Protein AF-A0AAD6RW88-F1 (afdb_monomer_lite)

Secondary structure (DSSP, 8-state):
--TTTTTTHHHHHHHHHHHHHTT-S--GGGGTTSTTTGGGGB-TTT-SBP-HHIIIII--STTHHHHHHHHHHHHHHHHSS-----HHHHHHGGG---SSHHHHHHHHHHHHHHHHHHHHHHHIIIIIS--

Sequence (131 aa):
MDVNATQGHFKKHRFFLWMLIHDGYKVGAYWDGIPNHSQRGKCTQCGVHESMEHILTVCTIPGQEEVWDIASEMWRLKTGKDMRPTVAQIMAGGATELGDPGTTRLYKILITESAHLIWRLRNERVIQTPV

Structure (mmCIF, N/CA/C/O backbone):
data_AF-A0AAD6RW88-F1
#
_entry.id   AF-A0AAD6RW88-F1
#
loop_
_atom_site.group_PDB
_atom_site.id
_atom_site.type_symbol
_atom_site.label_atom_id
_atom_site.label_alt_id
_atom_site.label_comp_id
_atom_site.label_asym_id
_atom_site.label_entity_id
_atom_site.label_seq_id
_atom_site.pdbx_PDB_ins_code
_atom_site.Cartn_x
_atom_site.Cartn_y
_atom_site.Cartn_z
_atom_site.occupancy
_atom_site.B_iso_or_equiv
_atom_site.auth_seq_id
_atom_site.auth_comp_id
_atom_site.auth_asym_id
_atom_site.auth_atom_id
_atom_site.pdbx_PDB_model_num
ATOM 1 N N . MET A 1 1 ? 9.596 22.048 25.933 1.00 35.84 1 MET A N 1
ATOM 2 C CA . MET A 1 1 ? 9.022 20.878 25.236 1.00 35.84 1 MET A CA 1
ATOM 3 C C . MET A 1 1 ? 8.502 21.386 23.908 1.00 35.84 1 MET A C 1
ATOM 5 O O . MET A 1 1 ? 7.407 21.933 23.859 1.00 35.84 1 MET A O 1
ATOM 9 N N . ASP A 1 2 ? 9.333 21.325 22.871 1.00 33.19 2 ASP A N 1
ATOM 10 C CA . ASP A 1 2 ? 9.001 21.913 21.576 1.00 33.19 2 ASP A CA 1
ATOM 11 C C . ASP A 1 2 ? 8.058 20.999 20.794 1.00 33.19 2 ASP A C 1
ATOM 13 O O . ASP A 1 2 ? 8.423 19.924 20.323 1.00 33.19 2 ASP A O 1
ATOM 17 N N . VAL A 1 3 ? 6.825 21.471 20.633 1.00 48.50 3 VAL A N 1
ATOM 18 C CA . VAL A 1 3 ? 5.719 20.848 19.886 1.00 48.50 3 VAL A CA 1
ATOM 19 C C . VAL A 1 3 ? 5.936 20.795 18.361 1.00 48.50 3 VAL A C 1
ATOM 21 O O . VAL A 1 3 ? 5.046 20.381 17.625 1.00 48.50 3 V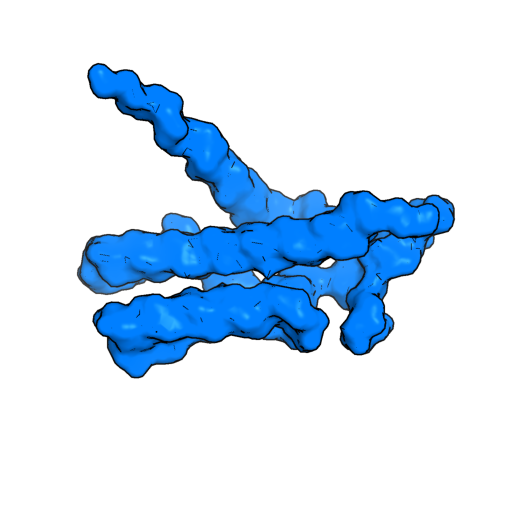AL A O 1
ATOM 24 N N . ASN A 1 4 ? 7.121 21.167 17.867 1.00 37.56 4 ASN A N 1
ATOM 25 C CA . ASN A 1 4 ? 7.416 21.291 16.434 1.00 37.56 4 ASN A CA 1
ATOM 26 C C . ASN A 1 4 ? 8.109 20.064 15.810 1.00 37.56 4 ASN A C 1
ATOM 28 O O . ASN A 1 4 ? 8.321 20.033 14.598 1.00 37.56 4 ASN A O 1
ATOM 32 N N . ALA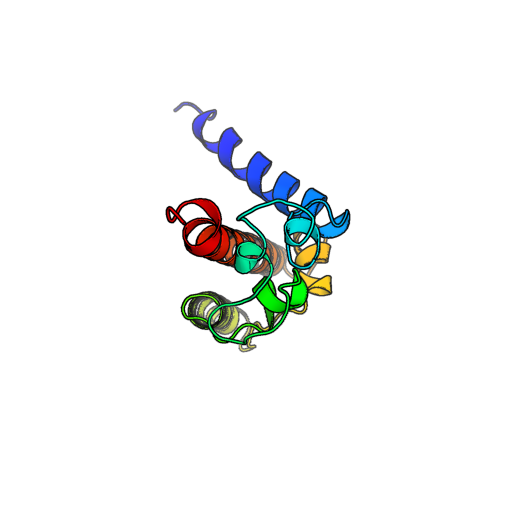 A 1 5 ? 8.425 19.023 16.586 1.00 42.19 5 ALA A N 1
ATOM 33 C CA . ALA A 1 5 ? 9.122 17.838 16.068 1.00 42.19 5 ALA A CA 1
ATOM 34 C C . ALA A 1 5 ? 8.222 16.834 15.307 1.00 42.19 5 ALA A C 1
ATOM 36 O O . ALA A 1 5 ? 8.728 15.926 14.653 1.00 42.19 5 ALA A O 1
ATOM 37 N N . THR A 1 6 ? 6.893 16.980 15.332 1.00 47.09 6 THR A N 1
ATOM 38 C CA . THR A 1 6 ? 5.947 16.008 14.733 1.00 47.09 6 THR A CA 1
ATOM 39 C C . THR A 1 6 ? 5.392 16.411 13.359 1.00 47.09 6 THR A C 1
ATOM 41 O O . THR A 1 6 ? 4.689 15.626 12.720 1.00 47.09 6 THR A O 1
ATOM 44 N N . GLN A 1 7 ? 5.726 17.597 12.837 1.00 40.78 7 GLN A N 1
ATOM 45 C CA . GLN A 1 7 ? 5.060 18.164 11.651 1.00 40.78 7 GLN A CA 1
ATOM 46 C C . GLN A 1 7 ? 5.615 17.690 10.287 1.00 40.78 7 GLN A C 1
ATOM 48 O O . GLN A 1 7 ? 5.032 17.984 9.240 1.00 40.78 7 GLN A O 1
ATOM 53 N N . GLY A 1 8 ? 6.716 16.927 10.272 1.00 45.03 8 GLY A N 1
ATOM 54 C CA . GLY A 1 8 ? 7.358 16.433 9.043 1.00 45.03 8 GLY A CA 1
ATOM 55 C C . GLY A 1 8 ? 6.791 15.119 8.483 1.00 45.03 8 GLY A C 1
ATOM 56 O O . GLY A 1 8 ? 6.865 14.886 7.276 1.00 45.03 8 GLY A O 1
ATOM 57 N N . HIS A 1 9 ? 6.203 14.267 9.329 1.00 50.25 9 HIS A N 1
ATOM 58 C CA . HIS A 1 9 ? 5.784 12.909 8.951 1.00 50.25 9 HIS A CA 1
ATOM 59 C C . HIS A 1 9 ? 4.450 12.894 8.183 1.00 50.25 9 HIS A C 1
ATOM 61 O O . HIS A 1 9 ? 4.342 12.301 7.111 1.00 50.25 9 HIS A O 1
ATOM 67 N N . PHE A 1 10 ? 3.458 13.658 8.659 1.00 53.69 10 PHE A N 1
ATOM 68 C CA . PHE A 1 10 ? 2.110 13.713 8.073 1.00 53.69 10 PHE A CA 1
ATOM 69 C C . PHE A 1 10 ? 2.057 14.266 6.639 1.00 53.69 10 PHE A C 1
ATOM 71 O O . PHE A 1 10 ? 1.131 13.949 5.893 1.00 53.69 10 PHE A O 1
ATOM 78 N N . LYS A 1 11 ? 3.043 15.073 6.219 1.00 69.62 11 LYS A N 1
ATOM 79 C CA . LYS A 1 11 ? 3.108 15.595 4.842 1.00 69.62 11 LYS A CA 1
ATOM 80 C C . LYS A 1 11 ? 3.402 14.492 3.821 1.00 69.62 11 LYS A C 1
ATOM 82 O O . LYS A 1 11 ? 2.855 14.533 2.724 1.00 69.62 11 LYS A O 1
ATOM 87 N N . LYS A 1 12 ? 4.224 13.500 4.182 1.00 80.12 12 LYS A N 1
ATOM 88 C CA . LYS A 1 12 ? 4.669 12.447 3.254 1.00 80.12 12 LYS A CA 1
ATOM 89 C C . LYS A 1 12 ? 3.552 11.459 2.929 1.00 80.12 12 LYS A C 1
ATOM 91 O O . LYS A 1 12 ? 3.350 11.153 1.764 1.00 80.12 12 LYS A O 1
ATOM 96 N N . HIS A 1 13 ? 2.777 11.043 3.929 1.00 82.75 13 HIS A N 1
ATOM 97 C CA . HIS A 1 13 ? 1.658 10.107 3.739 1.00 82.75 13 HIS A CA 1
ATOM 98 C C . HIS A 1 13 ? 0.507 10.704 2.945 1.00 82.75 13 HIS A C 1
ATOM 100 O O . HIS A 1 13 ? -0.028 10.071 2.043 1.00 82.75 13 HIS A O 1
ATOM 106 N N . ARG A 1 14 ? 0.156 11.961 3.236 1.00 88.38 14 ARG A N 1
ATOM 107 C CA . ARG A 1 14 ? -0.866 12.680 2.465 1.00 88.38 14 ARG A CA 1
ATOM 108 C C . ARG A 1 14 ? -0.440 12.863 1.014 1.00 88.38 14 ARG A C 1
ATOM 110 O O . ARG A 1 14 ? -1.259 12.678 0.124 1.00 88.38 14 ARG A O 1
ATOM 117 N N . PHE A 1 15 ? 0.832 13.191 0.783 1.00 92.56 15 PHE A N 1
ATOM 118 C CA . PHE A 1 15 ? 1.380 13.263 -0.566 1.00 92.56 15 PHE A CA 1
ATOM 119 C C . PHE A 1 15 ? 1.373 11.894 -1.254 1.00 92.56 15 PHE A C 1
ATOM 121 O O . PHE A 1 15 ? 1.003 11.816 -2.419 1.00 92.56 15 PHE A O 1
ATOM 128 N N . PHE A 1 16 ? 1.702 10.819 -0.530 1.00 94.56 16 PHE A N 1
ATOM 129 C CA . PHE A 1 16 ? 1.635 9.458 -1.056 1.00 94.56 16 PHE A CA 1
ATOM 130 C C . PHE A 1 16 ? 0.233 9.081 -1.527 1.00 94.56 16 PHE A C 1
ATOM 132 O O . PHE A 1 16 ? 0.065 8.681 -2.675 1.00 94.56 16 PHE A O 1
ATOM 139 N N . LEU A 1 17 ? -0.779 9.280 -0.683 1.00 94.94 17 LEU A N 1
ATOM 140 C CA . LEU A 1 17 ? -2.165 9.003 -1.056 1.00 94.94 17 LEU A CA 1
ATOM 141 C C . LEU A 1 17 ? -2.634 9.889 -2.211 1.00 94.94 17 LEU A C 1
ATOM 143 O O . LEU A 1 17 ? -3.289 9.395 -3.119 1.00 94.94 17 LEU A O 1
ATOM 147 N N . TRP A 1 18 ? -2.273 11.176 -2.208 1.00 94.69 18 TRP A N 1
ATOM 148 C CA . TRP A 1 18 ? -2.609 12.083 -3.305 1.00 94.69 18 TRP A CA 1
ATOM 149 C C . TRP A 1 18 ? -2.014 11.598 -4.634 1.00 94.69 18 TRP A C 1
ATOM 151 O O . TRP A 1 18 ? -2.740 11.450 -5.612 1.00 94.69 18 TRP A O 1
ATOM 161 N N . MET A 1 19 ? -0.723 11.261 -4.658 1.00 96.94 19 MET A N 1
ATOM 162 C CA . MET A 1 19 ? -0.062 10.714 -5.845 1.00 96.94 19 MET A CA 1
ATOM 163 C C . MET A 1 19 ? -0.665 9.376 -6.283 1.00 96.94 19 MET A C 1
ATOM 165 O O . MET A 1 19 ? -0.826 9.155 -7.477 1.00 96.94 19 MET A O 1
ATOM 169 N N . LEU A 1 20 ? -1.017 8.499 -5.338 1.00 96.94 20 LEU A N 1
ATOM 170 C CA . LEU A 1 20 ? -1.673 7.222 -5.621 1.00 96.94 20 LEU A CA 1
ATOM 171 C C . LEU A 1 20 ? -3.043 7.427 -6.284 1.00 96.94 20 LEU A C 1
ATOM 173 O O . LEU A 1 20 ? -3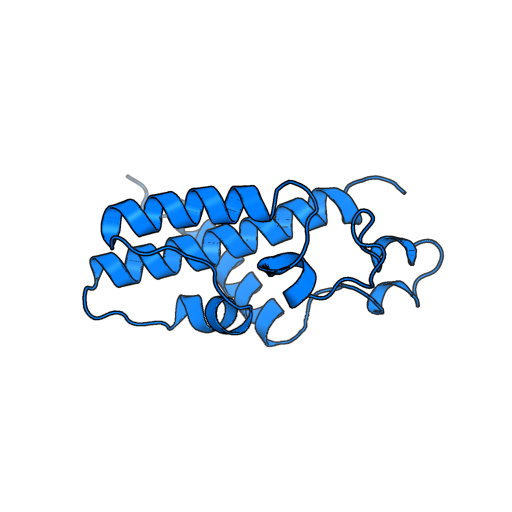.325 6.795 -7.295 1.00 96.94 20 LEU A O 1
ATOM 177 N N . ILE A 1 21 ? -3.874 8.324 -5.747 1.00 96.50 21 ILE A N 1
ATOM 178 C CA . ILE A 1 21 ? -5.212 8.630 -6.282 1.00 96.50 21 ILE A CA 1
ATOM 179 C C . ILE A 1 21 ? -5.128 9.228 -7.692 1.00 96.50 21 ILE A C 1
ATOM 181 O O . ILE A 1 21 ? -5.973 8.941 -8.534 1.00 96.50 21 ILE A O 1
ATOM 185 N N . HIS A 1 22 ? -4.117 10.057 -7.948 1.00 96.00 22 HIS A N 1
ATOM 186 C CA . HIS A 1 22 ? -3.935 10.746 -9.225 1.00 96.00 22 HIS A CA 1
ATOM 187 C C . HIS A 1 22 ? -3.076 9.974 -10.239 1.00 96.00 22 HIS A C 1
ATOM 189 O O . HIS A 1 22 ? -2.678 10.561 -11.242 1.00 96.00 22 HIS A O 1
ATOM 195 N N . ASP A 1 23 ? -2.769 8.697 -9.977 1.00 94.50 23 ASP A N 1
ATOM 196 C CA . ASP A 1 23 ? -1.891 7.866 -10.816 1.00 94.50 23 ASP A CA 1
ATOM 197 C C . ASP A 1 23 ? -0.546 8.550 -11.149 1.00 94.50 23 ASP A C 1
ATOM 199 O O . ASP A 1 23 ? -0.001 8.478 -12.246 1.00 94.50 23 ASP A O 1
ATOM 203 N N . GLY A 1 24 ? 0.001 9.289 -10.180 1.00 95.50 24 GLY A N 1
ATOM 204 C CA . GLY A 1 24 ? 1.195 10.114 -10.369 1.00 95.50 24 GLY A CA 1
ATOM 205 C C . GLY A 1 24 ? 2.516 9.348 -10.242 1.00 95.50 24 GLY A C 1
ATOM 206 O O . GLY A 1 24 ? 3.592 9.928 -10.417 1.00 95.50 24 GLY A O 1
ATOM 207 N N . TYR A 1 25 ? 2.475 8.068 -9.870 1.00 96.19 25 TYR A N 1
ATOM 208 C CA . TYR A 1 25 ? 3.672 7.275 -9.615 1.00 96.19 25 TYR A CA 1
ATOM 209 C C . TYR A 1 25 ? 4.224 6.600 -10.872 1.00 96.19 25 TYR A C 1
ATOM 211 O O . TYR A 1 25 ? 3.505 6.111 -11.731 1.00 96.19 25 TYR A O 1
ATOM 219 N N . LYS A 1 26 ? 5.556 6.536 -10.952 1.00 94.38 26 LYS A N 1
ATOM 220 C CA . LYS A 1 26 ? 6.290 5.943 -12.077 1.00 94.38 26 LYS A CA 1
ATOM 221 C C . LYS A 1 26 ? 6.407 4.429 -11.905 1.00 94.38 26 LYS A C 1
ATOM 223 O O . LYS A 1 26 ? 7.364 3.942 -11.290 1.00 94.38 26 LYS A O 1
ATOM 228 N N . VAL A 1 27 ? 5.446 3.692 -12.448 1.00 95.75 27 VAL A N 1
ATOM 229 C CA . VAL A 1 27 ? 5.374 2.222 -12.397 1.00 95.75 27 VAL A CA 1
ATOM 230 C C . VAL A 1 27 ? 5.110 1.640 -13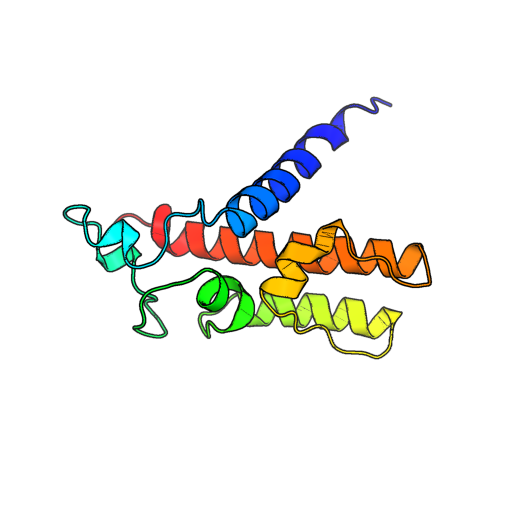.786 1.00 95.75 27 VAL A C 1
ATOM 232 O O . VAL A 1 27 ? 4.694 2.360 -14.695 1.00 95.75 27 VAL A O 1
ATOM 235 N N . GLY A 1 28 ? 5.377 0.346 -13.965 1.00 95.44 28 GLY A N 1
ATOM 236 C CA . GLY A 1 28 ? 4.954 -0.369 -15.167 1.00 95.44 28 GLY A CA 1
ATOM 237 C C . GLY A 1 28 ? 5.490 0.234 -16.465 1.00 95.44 28 GLY A C 1
ATOM 238 O O . GLY A 1 28 ? 6.674 0.560 -16.583 1.00 95.44 28 GLY A O 1
ATOM 239 N N . ALA A 1 29 ? 4.576 0.409 -17.422 1.00 94.06 29 ALA A N 1
ATOM 240 C CA . ALA A 1 29 ? 4.849 0.878 -18.779 1.00 94.06 29 ALA A CA 1
ATOM 241 C C . ALA A 1 29 ? 5.512 2.264 -18.852 1.00 94.06 29 ALA A C 1
ATOM 243 O O . ALA A 1 29 ? 6.139 2.584 -19.860 1.00 94.06 29 ALA A O 1
ATOM 244 N N . TYR A 1 30 ? 5.444 3.073 -17.784 1.00 94.44 30 TYR A N 1
ATOM 245 C CA . TYR A 1 30 ? 6.174 4.342 -17.710 1.00 94.44 30 TYR A CA 1
ATOM 246 C C . TYR A 1 30 ? 7.668 4.169 -18.036 1.00 94.44 30 TYR A C 1
ATOM 248 O O . TYR A 1 30 ? 8.278 5.025 -18.677 1.00 94.44 30 TYR A O 1
ATOM 256 N N . TRP A 1 31 ? 8.264 3.059 -17.594 1.00 94.94 31 TRP A N 1
ATOM 257 C CA . TRP A 1 31 ? 9.692 2.796 -17.759 1.00 94.94 31 TRP A CA 1
ATOM 258 C C . TRP A 1 31 ? 10.070 2.275 -19.148 1.00 94.94 31 TRP A C 1
ATOM 260 O O . TRP A 1 31 ? 11.236 2.382 -19.521 1.00 94.94 31 TRP A O 1
ATOM 270 N N . ASP A 1 32 ? 9.117 1.766 -19.932 1.00 92.44 32 ASP A N 1
ATOM 271 C CA . ASP A 1 32 ? 9.390 1.167 -21.245 1.00 92.44 32 ASP A CA 1
ATOM 272 C C . ASP A 1 32 ? 9.913 2.201 -22.255 1.00 92.44 32 ASP A C 1
ATOM 274 O O . ASP A 1 32 ? 10.739 1.883 -23.107 1.00 92.44 32 ASP A O 1
ATOM 278 N N . GLY A 1 33 ? 9.480 3.459 -22.125 1.00 89.50 33 GLY A N 1
ATOM 279 C CA . GLY A 1 33 ? 9.935 4.569 -22.967 1.00 89.50 33 GLY A CA 1
ATOM 280 C C . GLY A 1 33 ? 11.292 5.160 -22.571 1.00 89.50 33 GLY A C 1
ATOM 281 O O . GLY A 1 33 ? 11.754 6.095 -23.224 1.00 89.50 33 GLY A O 1
ATOM 282 N N . ILE A 1 34 ? 11.926 4.664 -21.503 1.00 91.69 34 ILE A N 1
ATOM 283 C CA . ILE A 1 34 ? 13.179 5.214 -20.979 1.00 91.69 34 ILE A CA 1
ATOM 284 C C . ILE A 1 34 ? 14.336 4.255 -21.314 1.00 91.69 34 ILE A C 1
ATOM 286 O O . ILE A 1 34 ? 14.372 3.135 -20.791 1.00 91.69 34 ILE A O 1
ATOM 290 N N . PRO A 1 35 ? 15.316 4.682 -22.138 1.00 92.38 35 PRO A N 1
ATOM 291 C CA . PRO A 1 35 ? 16.469 3.856 -22.487 1.00 92.38 35 PRO A CA 1
ATOM 292 C C . PRO A 1 35 ? 17.188 3.310 -21.247 1.00 92.38 35 PRO A C 1
ATOM 294 O O . PRO A 1 35 ? 17.413 4.043 -20.285 1.00 92.38 35 PRO A O 1
ATOM 297 N N . ASN A 1 36 ? 17.555 2.026 -21.282 1.00 89.81 36 ASN A N 1
ATOM 298 C CA . ASN A 1 36 ? 18.259 1.304 -20.207 1.00 89.81 36 ASN A CA 1
ATOM 299 C C . ASN A 1 36 ? 17.511 1.218 -18.860 1.00 89.81 36 ASN A C 1
ATOM 301 O O . ASN A 1 36 ? 18.110 0.864 -17.842 1.00 89.81 36 ASN A O 1
ATOM 305 N N . HIS A 1 37 ? 16.212 1.534 -18.832 1.00 90.69 37 HIS A N 1
ATOM 306 C CA . HIS A 1 37 ? 15.415 1.533 -17.604 1.00 90.69 37 HIS A CA 1
ATOM 307 C C . HIS A 1 37 ? 14.127 0.704 -17.666 1.00 90.69 37 HIS A C 1
ATOM 309 O O . HIS A 1 37 ? 13.447 0.602 -16.645 1.00 90.69 37 HIS A O 1
ATOM 315 N N . SER A 1 38 ? 13.813 0.057 -18.790 1.00 90.00 38 SER A N 1
ATOM 316 C CA . SER A 1 38 ? 12.590 -0.745 -18.968 1.00 90.00 38 SER A CA 1
ATOM 317 C C . SER A 1 38 ? 12.440 -1.889 -17.956 1.00 90.00 38 SER A C 1
ATOM 319 O O . SER A 1 38 ? 11.332 -2.216 -17.536 1.00 90.00 38 SER A O 1
ATOM 321 N N . GLN A 1 39 ? 13.548 -2.443 -17.458 1.00 90.38 39 GLN A N 1
ATOM 322 C CA . GLN A 1 39 ? 13.567 -3.441 -16.386 1.00 90.38 39 GLN A CA 1
ATOM 323 C C . GLN A 1 39 ? 12.908 -2.953 -15.086 1.00 90.38 39 GLN A C 1
ATOM 325 O O . GLN A 1 39 ? 12.407 -3.769 -14.321 1.00 90.38 39 GLN A O 1
ATOM 330 N N . ARG A 1 40 ? 12.847 -1.634 -14.846 1.00 93.12 40 ARG A N 1
ATOM 331 C CA . ARG A 1 40 ? 12.166 -1.041 -13.678 1.00 93.12 40 ARG A CA 1
ATOM 332 C C . ARG A 1 40 ? 10.641 -1.090 -13.774 1.00 93.12 40 ARG A C 1
ATOM 334 O O . ARG A 1 40 ? 9.959 -0.821 -12.785 1.00 93.12 40 ARG A O 1
ATOM 341 N N . GLY A 1 41 ? 10.107 -1.382 -14.959 1.00 94.06 41 GLY A N 1
ATOM 342 C CA . GLY A 1 41 ? 8.675 -1.514 -15.200 1.00 94.06 41 GLY A CA 1
ATOM 343 C C . GLY A 1 41 ? 8.112 -2.881 -14.825 1.00 94.06 41 GLY A C 1
ATOM 344 O O . GLY A 1 41 ? 6.903 -3.002 -14.643 1.00 94.06 41 GLY A O 1
ATOM 345 N N . LYS A 1 42 ? 8.954 -3.912 -14.686 1.00 94.62 42 LYS A N 1
ATOM 346 C CA . LYS A 1 42 ? 8.513 -5.286 -14.422 1.00 94.62 42 LYS A CA 1
ATOM 347 C C . LYS A 1 42 ? 8.880 -5.733 -13.016 1.00 94.62 42 LYS A C 1
ATOM 349 O O . LYS A 1 42 ? 9.982 -5.479 -12.537 1.00 94.62 42 LYS A O 1
ATOM 354 N N . CYS A 1 43 ? 7.970 -6.456 -12.375 1.00 95.00 43 CYS A N 1
ATOM 355 C CA . CYS A 1 43 ? 8.276 -7.125 -11.123 1.00 95.00 43 CYS A CA 1
ATOM 356 C C . CYS A 1 43 ? 9.240 -8.283 -11.388 1.00 95.00 43 CYS A C 1
ATOM 358 O O . CYS A 1 43 ? 8.947 -9.162 -12.198 1.00 95.00 43 CYS A O 1
ATOM 360 N N . THR A 1 44 ? 10.360 -8.323 -10.671 1.00 92.19 44 THR A N 1
ATOM 361 C CA . THR A 1 44 ? 11.359 -9.393 -10.807 1.00 92.19 44 THR A CA 1
ATOM 362 C C . THR A 1 44 ? 10.863 -10.746 -10.303 1.00 92.19 44 THR A C 1
ATOM 364 O O . THR A 1 44 ? 11.330 -11.771 -10.785 1.00 92.19 44 THR A O 1
ATOM 367 N N . GLN A 1 45 ? 9.906 -10.753 -9.371 1.00 93.06 45 GLN A N 1
ATOM 368 C CA . GLN A 1 45 ? 9.311 -11.973 -8.827 1.00 93.06 45 GLN A CA 1
ATOM 369 C C . GLN A 1 45 ? 8.154 -12.481 -9.698 1.00 93.06 45 GLN A C 1
ATOM 371 O O . GLN A 1 45 ? 8.101 -13.655 -10.045 1.00 93.06 45 GLN A O 1
ATOM 376 N N . CYS A 1 46 ? 7.217 -11.600 -10.057 1.00 94.81 46 CYS A N 1
ATOM 377 C CA . CYS A 1 46 ? 5.980 -11.996 -10.737 1.00 94.81 46 CYS A CA 1
ATOM 378 C C . CYS A 1 46 ? 6.081 -11.953 -12.272 1.00 94.81 46 CYS A C 1
ATOM 380 O O . CYS A 1 46 ? 5.217 -12.492 -12.954 1.00 94.81 46 CYS A O 1
ATOM 382 N N . GLY A 1 47 ? 7.089 -11.277 -12.835 1.00 93.56 47 GLY A N 1
ATOM 383 C CA . GLY A 1 47 ? 7.297 -11.146 -14.284 1.00 93.56 47 GLY A CA 1
ATOM 384 C C . GLY A 1 47 ? 6.315 -10.216 -15.014 1.00 93.56 47 GLY A C 1
ATOM 385 O O . GLY A 1 47 ? 6.482 -9.968 -16.209 1.00 93.56 47 GLY A O 1
ATOM 386 N N . VAL A 1 48 ? 5.311 -9.680 -14.315 1.00 95.38 48 VAL A N 1
ATOM 387 C CA . VAL A 1 48 ? 4.303 -8.758 -14.860 1.00 95.38 48 VAL A CA 1
ATOM 388 C C . VAL A 1 48 ? 4.765 -7.303 -14.784 1.00 95.38 48 VAL A C 1
ATOM 390 O O . VAL A 1 48 ? 5.602 -6.948 -13.948 1.00 95.38 48 VAL A O 1
ATOM 393 N N . HIS A 1 49 ? 4.195 -6.440 -15.628 1.00 95.25 49 HIS A N 1
ATOM 394 C CA . HIS A 1 49 ? 4.328 -4.992 -15.462 1.00 95.25 49 HIS A CA 1
ATOM 395 C C . HIS A 1 49 ? 3.701 -4.557 -14.137 1.00 95.25 49 HIS A C 1
ATOM 397 O O . HIS A 1 49 ? 2.557 -4.896 -13.837 1.00 95.25 49 HIS A O 1
ATOM 403 N N . GLU A 1 50 ? 4.454 -3.811 -13.335 1.00 94.94 50 GLU A N 1
ATOM 404 C CA . GLU A 1 50 ? 3.970 -3.357 -12.037 1.00 94.94 50 GLU A CA 1
ATOM 405 C C . GLU A 1 50 ? 2.870 -2.299 -12.185 1.00 94.94 50 GLU A C 1
ATOM 407 O O . GLU A 1 50 ? 3.023 -1.319 -12.912 1.00 94.94 50 GLU A O 1
ATOM 412 N N . SER A 1 51 ? 1.801 -2.453 -11.409 1.00 97.25 51 SER A N 1
ATOM 413 C CA . SER A 1 51 ? 0.806 -1.419 -11.120 1.00 97.25 51 SER A CA 1
ATOM 414 C C . SER A 1 51 ? 0.794 -1.114 -9.619 1.00 97.25 51 SER A C 1
ATOM 416 O O . SER A 1 51 ? 1.341 -1.880 -8.821 1.00 97.25 51 SER A O 1
ATOM 418 N N . MET A 1 52 ? 0.151 -0.018 -9.199 1.00 97.56 52 MET A N 1
ATOM 419 C CA . MET A 1 52 ? -0.024 0.256 -7.765 1.00 97.56 52 MET A CA 1
ATOM 420 C C . MET A 1 52 ? -0.844 -0.832 -7.063 1.00 97.56 52 MET A C 1
ATOM 422 O O . MET A 1 52 ? -0.531 -1.186 -5.932 1.00 97.56 52 MET A O 1
ATOM 426 N N . GLU A 1 53 ? -1.844 -1.409 -7.732 1.00 97.62 53 GLU A N 1
ATOM 427 C CA . GLU A 1 53 ? -2.604 -2.548 -7.205 1.00 97.62 53 GLU A CA 1
ATOM 428 C C . GLU A 1 53 ? -1.710 -3.778 -7.020 1.00 97.62 53 GLU A C 1
ATOM 430 O O . GLU A 1 53 ? -1.703 -4.382 -5.944 1.00 97.62 53 GLU A O 1
ATOM 435 N N . HIS A 1 54 ? -0.884 -4.086 -8.026 1.00 97.50 54 HIS A N 1
ATOM 436 C CA . HIS A 1 54 ? 0.080 -5.170 -7.933 1.00 97.50 54 HIS A CA 1
ATOM 437 C C . HIS A 1 54 ? 1.022 -4.959 -6.744 1.00 97.50 54 HIS A C 1
ATOM 439 O O . HIS A 1 54 ? 1.099 -5.807 -5.861 1.00 97.50 54 HIS A O 1
ATOM 445 N N . ILE A 1 55 ? 1.689 -3.804 -6.685 1.00 97.81 55 ILE A N 1
ATOM 446 C CA . ILE A 1 55 ? 2.681 -3.483 -5.653 1.00 97.81 55 ILE A CA 1
ATOM 447 C C . ILE A 1 55 ? 2.075 -3.533 -4.247 1.00 97.81 55 ILE A C 1
ATOM 449 O O . ILE A 1 55 ? 2.711 -4.063 -3.342 1.00 97.81 55 ILE A O 1
ATOM 453 N N . LEU A 1 56 ? 0.886 -2.956 -4.056 1.00 98.19 56 LEU A N 1
ATOM 454 C CA . LEU A 1 56 ? 0.319 -2.751 -2.725 1.00 98.19 56 LEU A CA 1
ATOM 455 C C . LEU A 1 56 ? -0.499 -3.931 -2.203 1.00 98.19 56 LEU A C 1
ATOM 457 O O . LEU A 1 56 ? -0.691 -3.987 -0.994 1.00 98.19 56 LEU A O 1
ATOM 461 N N . THR A 1 57 ? -1.026 -4.809 -3.066 1.00 97.69 57 THR A N 1
ATOM 462 C CA . THR A 1 57 ? -2.044 -5.794 -2.637 1.00 97.69 57 THR A CA 1
ATOM 463 C C . THR A 1 57 ? -1.929 -7.194 -3.247 1.00 97.69 57 THR A C 1
ATOM 465 O O . THR A 1 57 ? -2.602 -8.100 -2.769 1.00 97.69 57 THR A O 1
ATOM 468 N N . VAL A 1 58 ? -1.115 -7.397 -4.294 1.00 96.94 58 VAL A N 1
ATOM 469 C CA . VAL A 1 58 ? -1.054 -8.688 -5.022 1.00 96.94 58 VAL A CA 1
ATOM 470 C C . VAL A 1 58 ? 0.349 -9.296 -5.038 1.00 96.94 58 VAL A C 1
ATOM 472 O O . VAL A 1 58 ? 0.500 -10.512 -5.112 1.00 96.94 58 VAL A O 1
ATOM 475 N N . CYS A 1 59 ? 1.389 -8.465 -5.019 1.00 95.75 59 CYS A N 1
ATOM 476 C CA . CYS A 1 59 ? 2.756 -8.895 -5.277 1.00 95.75 59 CYS A CA 1
ATOM 477 C C . CYS A 1 59 ? 3.252 -9.908 -4.236 1.00 95.75 59 CYS A C 1
ATOM 479 O O . CYS A 1 59 ? 3.184 -9.670 -3.032 1.00 95.75 59 CYS A O 1
ATOM 481 N N . THR A 1 60 ? 3.844 -11.004 -4.711 1.00 92.81 60 THR A N 1
ATOM 482 C CA . THR A 1 60 ? 4.410 -12.073 -3.869 1.00 92.81 60 THR A CA 1
ATOM 483 C C . THR A 1 60 ? 5.890 -11.870 -3.555 1.00 92.81 60 THR A C 1
ATOM 485 O O . THR A 1 60 ? 6.549 -12.762 -3.018 1.00 92.81 60 THR A O 1
ATOM 488 N N . ILE A 1 61 ? 6.455 -10.716 -3.920 1.00 90.94 61 ILE A N 1
ATOM 489 C CA . ILE A 1 61 ? 7.825 -10.384 -3.541 1.00 90.94 61 ILE A CA 1
ATOM 490 C C . ILE A 1 61 ? 7.889 -10.168 -2.017 1.00 90.94 61 ILE A C 1
ATOM 492 O O . ILE A 1 61 ? 6.995 -9.512 -1.468 1.00 90.94 61 ILE A O 1
ATOM 496 N N . PRO A 1 62 ? 8.940 -10.654 -1.329 1.00 91.94 62 PRO A N 1
ATOM 497 C CA . PRO A 1 62 ? 9.069 -10.479 0.116 1.00 91.94 62 PRO A CA 1
ATOM 498 C C . PRO A 1 62 ? 8.929 -9.016 0.546 1.00 91.94 62 PRO A C 1
ATOM 500 O O . PRO A 1 62 ? 9.409 -8.108 -0.130 1.00 91.94 62 PRO A O 1
ATOM 503 N N . GLY A 1 63 ? 8.280 -8.766 1.669 1.00 92.69 63 GLY A N 1
ATOM 504 C CA . GLY A 1 63 ? 8.024 -7.460 2.270 1.00 92.69 63 GLY A CA 1
ATOM 505 C C . GLY A 1 63 ? 6.598 -6.936 2.088 1.00 92.69 63 GLY A C 1
ATOM 506 O O . GLY A 1 63 ? 6.161 -6.138 2.909 1.00 92.69 63 GLY A O 1
ATOM 507 N N . GLN A 1 64 ? 5.866 -7.345 1.045 1.00 96.06 64 GLN A N 1
ATOM 508 C CA . GLN A 1 64 ? 4.464 -6.933 0.861 1.00 96.06 64 GLN A CA 1
ATOM 509 C C . GLN A 1 64 ? 3.556 -7.675 1.847 1.00 96.06 64 GLN A C 1
ATOM 511 O O . GLN A 1 64 ? 2.865 -7.041 2.645 1.00 96.06 64 GLN A O 1
ATOM 516 N N . GLU A 1 65 ? 3.612 -9.008 1.826 1.00 95.94 65 GLU A N 1
ATOM 517 C CA . GLU A 1 65 ? 2.758 -9.855 2.660 1.00 95.94 65 GLU A CA 1
ATOM 518 C C . GLU A 1 65 ? 3.094 -9.677 4.142 1.00 95.94 65 GLU A C 1
ATOM 520 O O . GLU A 1 65 ? 2.200 -9.474 4.953 1.00 95.94 65 GLU A O 1
ATOM 525 N N . GLU A 1 66 ? 4.379 -9.614 4.488 1.00 97.62 66 GLU A N 1
ATOM 526 C CA . GLU A 1 66 ? 4.857 -9.461 5.862 1.00 97.62 66 GLU A CA 1
ATOM 527 C C . GLU A 1 66 ? 4.360 -8.155 6.497 1.00 97.62 66 GLU A C 1
ATOM 529 O O . GLU A 1 66 ? 3.990 -8.122 7.672 1.00 97.62 66 GLU A O 1
ATOM 534 N N . VAL A 1 67 ? 4.309 -7.063 5.726 1.00 98.38 67 VAL A N 1
ATOM 535 C CA . VAL A 1 67 ? 3.777 -5.786 6.217 1.00 98.38 67 VAL A CA 1
ATOM 536 C C . VAL A 1 67 ? 2.267 -5.877 6.455 1.00 98.38 67 VAL A C 1
ATOM 538 O O . VAL A 1 67 ? 1.778 -5.347 7.459 1.00 98.38 67 VAL A O 1
ATOM 541 N N . TRP A 1 68 ? 1.516 -6.558 5.584 1.00 98.31 68 TRP A N 1
ATOM 542 C CA . TRP A 1 68 ? 0.085 -6.775 5.808 1.00 98.31 68 TRP A CA 1
ATOM 543 C C . TRP A 1 68 ? -0.211 -7.789 6.905 1.00 98.31 68 TRP A C 1
ATOM 545 O O . TRP A 1 68 ? -1.211 -7.631 7.601 1.00 98.31 68 TRP A O 1
ATOM 555 N N . ASP A 1 69 ? 0.639 -8.787 7.116 1.00 98.12 69 ASP A N 1
ATOM 556 C CA . ASP A 1 69 ? 0.540 -9.727 8.229 1.00 98.12 69 ASP A CA 1
ATOM 557 C C . ASP A 1 69 ? 0.656 -9.007 9.566 1.00 98.12 69 ASP A C 1
ATOM 559 O O . ASP A 1 69 ? -0.240 -9.123 10.405 1.00 98.12 69 ASP A O 1
ATOM 563 N N . ILE A 1 70 ? 1.692 -8.181 9.725 1.00 98.44 70 ILE A N 1
ATOM 564 C CA . ILE A 1 70 ? 1.907 -7.391 10.942 1.00 98.44 70 ILE A CA 1
ATOM 565 C C . ILE A 1 70 ? 0.740 -6.417 11.165 1.00 98.44 70 ILE A C 1
ATOM 567 O O . ILE A 1 70 ? 0.216 -6.302 12.275 1.00 98.44 70 ILE A O 1
ATOM 571 N N . ALA A 1 71 ? 0.286 -5.729 10.112 1.00 98.44 71 ALA A N 1
ATOM 572 C CA . ALA A 1 71 ? -0.856 -4.821 10.212 1.00 98.44 71 ALA A CA 1
ATOM 573 C C . ALA A 1 71 ? -2.155 -5.555 10.583 1.00 98.44 71 ALA A C 1
ATOM 575 O O . ALA A 1 71 ? -2.918 -5.084 11.429 1.00 98.44 71 ALA A O 1
ATOM 576 N N . SER A 1 72 ? -2.392 -6.723 9.983 1.00 98.56 72 SER A N 1
ATOM 577 C CA . SER A 1 72 ? -3.554 -7.566 10.260 1.00 98.56 72 SER A CA 1
ATOM 578 C C . SER A 1 72 ? -3.529 -8.122 11.675 1.00 98.56 72 SER A C 1
ATOM 580 O O . SER A 1 72 ? -4.563 -8.146 12.334 1.00 98.56 72 SER A O 1
ATOM 582 N N . GLU A 1 73 ? -2.361 -8.498 12.192 1.00 98.56 73 GLU A N 1
ATOM 583 C CA . GLU A 1 73 ? -2.214 -8.915 13.583 1.00 98.56 73 GLU A CA 1
ATOM 584 C C . GLU A 1 73 ? -2.617 -7.795 14.550 1.00 98.56 73 GLU A C 1
ATOM 586 O O . GLU A 1 73 ? -3.468 -8.007 15.417 1.00 98.56 73 GLU A O 1
ATOM 591 N N . MET A 1 74 ? -2.096 -6.579 14.359 1.00 98.25 74 MET A N 1
ATOM 592 C CA . MET A 1 74 ? -2.475 -5.423 15.183 1.00 98.25 74 MET A CA 1
ATOM 593 C C . MET A 1 74 ? -3.971 -5.098 15.074 1.00 98.25 74 MET A C 1
ATOM 595 O O . MET A 1 74 ? -4.623 -4.772 16.070 1.00 98.25 74 MET A O 1
ATOM 599 N N . TRP A 1 75 ? -4.538 -5.205 13.872 1.00 98.19 75 TRP A N 1
ATOM 600 C CA . TRP A 1 75 ? -5.962 -4.984 13.640 1.00 98.19 75 TRP A CA 1
ATOM 601 C C . TRP A 1 75 ? -6.840 -6.038 14.324 1.00 98.19 75 TRP A C 1
ATOM 603 O O . TRP A 1 75 ? -7.857 -5.701 14.946 1.00 98.19 75 TRP A O 1
ATOM 613 N N . ARG A 1 76 ? -6.419 -7.303 14.274 1.00 98.44 76 ARG A N 1
ATOM 614 C CA . ARG A 1 76 ? -7.098 -8.436 14.903 1.00 98.44 76 ARG A CA 1
ATOM 615 C C . ARG A 1 76 ? -7.084 -8.326 16.422 1.00 98.44 76 ARG A C 1
ATOM 617 O O . ARG A 1 76 ? -8.117 -8.580 17.035 1.00 98.44 76 ARG A O 1
ATOM 624 N N . LEU A 1 77 ? -5.991 -7.854 17.027 1.00 97.81 77 LEU A N 1
ATOM 625 C CA . LEU A 1 77 ? -5.935 -7.578 18.470 1.00 97.81 77 LEU A CA 1
ATOM 626 C C . LEU A 1 77 ? -6.998 -6.561 18.922 1.00 97.81 77 LEU A C 1
ATOM 628 O O . LEU A 1 77 ? -7.504 -6.656 20.038 1.00 97.81 77 LEU A O 1
ATOM 632 N N . LYS A 1 78 ? -7.362 -5.599 18.065 1.00 95.94 78 LYS A N 1
ATOM 633 C CA . LYS A 1 78 ? -8.389 -4.590 18.372 1.00 95.94 78 LYS A CA 1
ATOM 634 C C . LYS A 1 78 ? -9.809 -5.034 18.011 1.00 95.94 78 LYS A C 1
ATOM 636 O O . LYS A 1 78 ? -10.747 -4.633 18.697 1.00 95.94 78 LYS A O 1
ATOM 641 N N . THR A 1 79 ? -9.988 -5.783 16.923 1.00 96.75 79 THR A N 1
ATOM 642 C CA . THR A 1 79 ? -11.313 -5.985 16.300 1.00 96.75 79 THR A CA 1
ATOM 643 C C . THR A 1 79 ? -11.733 -7.440 16.110 1.00 96.75 79 THR A C 1
ATOM 645 O O . THR A 1 79 ? -12.889 -7.690 15.772 1.00 96.75 79 THR A O 1
ATOM 648 N N . GLY A 1 80 ? -10.818 -8.395 16.283 1.00 97.31 80 GLY A N 1
ATOM 649 C CA . GLY A 1 80 ? -11.035 -9.808 15.966 1.00 97.31 80 GLY A CA 1
ATOM 650 C C . GLY A 1 80 ? -11.136 -10.119 14.468 1.00 97.31 80 GLY A C 1
ATOM 651 O O . GLY A 1 80 ? -11.498 -11.236 14.113 1.00 97.31 80 GLY A O 1
ATOM 652 N N . LYS A 1 81 ? -10.847 -9.153 13.587 1.00 96.69 81 LYS A N 1
ATOM 653 C CA . LYS A 1 81 ? -10.922 -9.297 12.126 1.00 96.69 81 LYS A CA 1
ATOM 654 C C . LYS A 1 81 ? -9.545 -9.146 11.498 1.00 96.69 81 LYS A C 1
ATOM 656 O O . LYS A 1 81 ? -8.705 -8.432 12.038 1.00 96.69 81 LYS A O 1
ATOM 661 N N . ASP A 1 82 ? -9.352 -9.753 10.334 1.00 96.94 82 ASP A N 1
ATOM 662 C CA . ASP A 1 82 ? -8.147 -9.549 9.534 1.00 96.94 82 ASP A CA 1
ATOM 663 C C . ASP A 1 82 ? -8.226 -8.268 8.688 1.00 96.94 82 ASP A C 1
ATOM 665 O O . ASP A 1 82 ? -9.307 -7.769 8.357 1.00 96.94 82 ASP A O 1
ATOM 669 N N . MET A 1 83 ? -7.056 -7.724 8.352 1.00 96.75 83 MET A N 1
ATOM 670 C CA . MET A 1 83 ? -6.875 -6.579 7.464 1.00 96.75 83 MET A CA 1
ATOM 671 C C . MET A 1 83 ? -6.159 -7.034 6.190 1.00 96.75 83 MET A C 1
ATOM 673 O O . MET A 1 83 ? -4.963 -7.326 6.191 1.00 96.75 83 MET A O 1
ATOM 677 N N . ARG A 1 84 ? -6.910 -7.057 5.088 1.00 96.88 84 ARG A N 1
ATOM 678 C CA . ARG A 1 84 ? -6.409 -7.252 3.722 1.00 96.88 84 ARG A CA 1
ATOM 679 C C . ARG A 1 84 ? -7.081 -6.228 2.813 1.00 96.88 84 ARG A C 1
ATOM 681 O O . ARG A 1 84 ? -8.177 -6.488 2.318 1.00 96.88 84 ARG A O 1
ATOM 688 N N . PRO A 1 85 ? -6.514 -5.016 2.709 1.00 97.62 85 PRO A N 1
ATOM 689 C CA . PRO A 1 85 ? -7.189 -3.933 2.025 1.00 97.62 85 PRO A CA 1
ATOM 690 C C . PRO A 1 85 ? -7.030 -4.046 0.509 1.00 97.62 85 PRO A C 1
ATOM 692 O O . PRO A 1 85 ? -5.985 -4.447 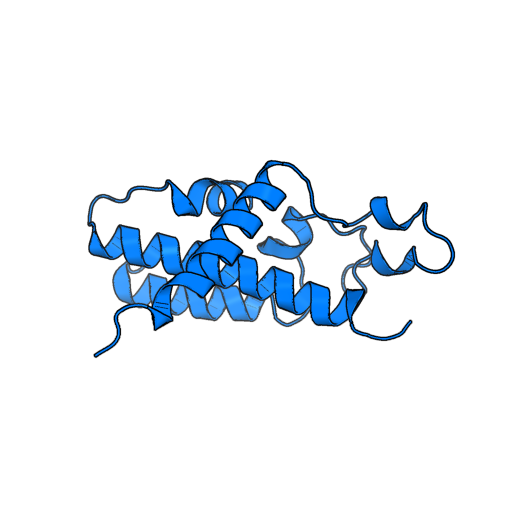0.007 1.00 97.62 85 PRO A O 1
ATOM 695 N N . THR A 1 86 ? -8.050 -3.618 -0.228 1.00 98.00 86 THR A N 1
ATOM 696 C CA . THR A 1 86 ? -7.926 -3.335 -1.662 1.00 98.00 86 THR A CA 1
ATOM 697 C C . THR A 1 86 ? -7.231 -1.994 -1.884 1.00 98.00 86 THR A C 1
ATOM 699 O O . THR A 1 86 ? -7.202 -1.133 -0.998 1.00 98.00 86 THR A O 1
ATOM 702 N N . VAL A 1 87 ? -6.736 -1.749 -3.101 1.00 97.50 87 VAL A N 1
ATOM 703 C CA . VAL A 1 87 ? -6.144 -0.446 -3.447 1.00 97.50 87 VAL A CA 1
ATOM 704 C C . VAL A 1 87 ? -7.134 0.712 -3.239 1.00 97.50 87 VAL A C 1
ATOM 706 O O . VAL A 1 87 ? -6.751 1.776 -2.755 1.00 97.50 87 VAL A O 1
ATOM 709 N N . ALA A 1 88 ? -8.427 0.484 -3.494 1.00 97.00 88 ALA A N 1
ATOM 710 C CA . ALA A 1 88 ? -9.481 1.469 -3.262 1.00 97.00 88 ALA A CA 1
ATOM 711 C C . ALA A 1 88 ? -9.658 1.790 -1.768 1.00 97.00 88 ALA A C 1
ATOM 713 O O . ALA A 1 88 ? -9.818 2.953 -1.398 1.00 97.00 88 ALA A O 1
ATOM 714 N N . GLN A 1 89 ? -9.579 0.783 -0.893 1.00 97.69 89 GLN A N 1
ATOM 715 C CA . GLN A 1 89 ? -9.615 1.001 0.556 1.00 97.69 89 GLN A CA 1
ATOM 716 C C . GLN A 1 89 ? -8.381 1.770 1.038 1.00 97.69 89 GLN A C 1
ATOM 718 O O . GLN A 1 89 ? -8.514 2.655 1.880 1.00 97.69 89 GLN A O 1
ATOM 723 N N . ILE A 1 90 ? -7.199 1.502 0.471 1.00 98.06 90 ILE A N 1
ATOM 724 C CA . ILE A 1 90 ? -5.974 2.260 0.771 1.00 98.06 90 ILE A CA 1
ATOM 725 C C . ILE A 1 90 ? -6.145 3.734 0.388 1.00 98.06 90 ILE A C 1
ATOM 727 O O . ILE A 1 90 ? -5.872 4.616 1.205 1.00 98.06 90 ILE A O 1
ATOM 731 N N . MET A 1 91 ? -6.653 4.013 -0.816 1.00 96.81 91 MET A N 1
ATOM 732 C CA . MET A 1 91 ? -6.945 5.376 -1.278 1.00 96.81 91 MET A CA 1
ATOM 733 C C . MET A 1 91 ? -7.953 6.089 -0.365 1.00 96.81 91 MET A C 1
ATOM 735 O O . MET A 1 91 ? -7.757 7.251 -0.007 1.00 96.81 91 MET A O 1
ATOM 739 N N . ALA A 1 92 ? -9.000 5.383 0.070 1.00 95.69 92 ALA A N 1
ATOM 740 C CA . ALA A 1 92 ? -10.011 5.902 0.991 1.00 95.69 92 ALA A CA 1
ATOM 741 C C . ALA A 1 92 ? -9.539 5.970 2.456 1.00 95.69 92 ALA A C 1
ATOM 743 O O . ALA A 1 92 ? -10.241 6.532 3.304 1.00 95.69 92 ALA A O 1
ATOM 744 N N . GLY A 1 93 ? -8.363 5.422 2.777 1.00 91.19 93 GLY A N 1
ATOM 745 C CA . GLY A 1 93 ? -7.911 5.180 4.144 1.00 91.19 93 GLY A CA 1
ATOM 746 C C . GLY A 1 93 ? -7.974 6.426 5.022 1.00 91.19 93 GLY A C 1
ATOM 747 O O . GLY A 1 93 ? -8.567 6.391 6.093 1.00 91.19 93 GLY A O 1
ATOM 748 N N . GLY A 1 94 ? -7.472 7.568 4.538 1.00 87.25 94 GLY A N 1
ATOM 749 C CA . GLY A 1 94 ? -7.464 8.825 5.300 1.00 87.25 94 GLY A CA 1
ATOM 750 C C . GLY A 1 94 ? -8.851 9.404 5.624 1.00 87.25 94 GLY A C 1
ATOM 751 O O . GLY A 1 94 ? -8.992 10.131 6.612 1.00 87.25 94 GLY A O 1
ATOM 752 N N . ALA A 1 95 ? -9.867 9.065 4.828 1.00 92.06 95 ALA A N 1
ATOM 753 C CA . ALA A 1 95 ? -11.241 9.554 4.958 1.00 92.06 95 ALA A CA 1
ATOM 754 C C . ALA A 1 95 ? -12.203 8.520 5.568 1.00 92.06 95 ALA A C 1
ATOM 756 O O . ALA A 1 95 ? -13.360 8.840 5.818 1.00 92.06 95 ALA A O 1
ATOM 757 N N . THR A 1 96 ? -11.745 7.288 5.806 1.00 94.50 96 THR A N 1
ATOM 758 C CA . THR A 1 96 ? -12.597 6.219 6.338 1.00 94.50 96 THR A CA 1
ATOM 759 C C . THR A 1 96 ? -12.934 6.489 7.798 1.00 94.50 96 THR A C 1
ATOM 761 O O . THR A 1 96 ? -12.036 6.606 8.629 1.00 94.50 96 THR A O 1
ATOM 764 N N . GLU A 1 97 ? -14.224 6.549 8.113 1.00 95.25 97 GLU A N 1
ATOM 765 C CA . GLU A 1 97 ? -14.734 6.675 9.476 1.00 95.25 97 GLU A CA 1
ATOM 766 C C . GLU A 1 97 ? -15.360 5.349 9.915 1.00 95.25 97 GLU A C 1
ATOM 768 O O . GLU A 1 97 ? -16.223 4.790 9.238 1.00 95.25 97 GLU A O 1
ATOM 773 N N . LEU A 1 98 ? -14.911 4.842 11.058 1.00 91.56 98 LEU A N 1
ATOM 774 C CA . LEU A 1 98 ? -15.489 3.697 11.752 1.00 91.56 98 LEU A CA 1
ATOM 775 C C . LEU A 1 98 ? -16.231 4.199 13.000 1.00 91.56 98 LEU A C 1
ATOM 777 O O . LEU A 1 98 ? -15.992 5.306 13.480 1.00 91.56 98 LEU A O 1
ATOM 781 N N . GLY A 1 99 ? -17.152 3.394 13.533 1.00 88.19 99 GLY A N 1
ATOM 782 C CA . GLY A 1 99 ? -18.043 3.840 14.615 1.00 88.19 99 GLY A CA 1
ATOM 783 C C . GLY A 1 99 ? -17.336 4.281 15.908 1.00 88.19 99 GLY A C 1
ATOM 784 O O . GLY A 1 99 ? -17.855 5.138 16.614 1.00 88.19 99 GLY A O 1
ATOM 785 N N . ASP A 1 100 ? -16.155 3.729 16.214 1.00 93.94 100 ASP A N 1
ATOM 786 C CA . ASP A 1 100 ? -15.329 4.111 17.372 1.00 93.94 100 ASP A CA 1
ATOM 787 C C . ASP A 1 100 ? -14.140 4.988 16.930 1.00 93.94 100 ASP A C 1
ATOM 789 O O . ASP A 1 100 ? -13.327 4.514 16.129 1.00 93.94 100 ASP A O 1
ATOM 793 N N . PRO A 1 101 ? -13.952 6.205 17.486 1.00 95.94 101 PRO A N 1
ATOM 794 C CA . PRO A 1 101 ? -12.823 7.079 17.155 1.00 95.94 101 PRO A CA 1
ATOM 795 C C . PRO A 1 101 ? -11.448 6.418 17.315 1.00 95.94 101 PRO A C 1
ATOM 797 O O . PRO A 1 101 ? -10.543 6.663 16.511 1.00 95.94 101 PRO A O 1
ATOM 800 N N . GLY A 1 102 ? -11.273 5.564 18.331 1.00 96.69 102 GLY A N 1
ATOM 801 C CA . GLY A 1 102 ? -10.013 4.853 18.555 1.00 96.69 102 GLY A CA 1
ATOM 802 C C . GLY A 1 102 ? -9.724 3.837 17.449 1.00 96.69 102 GLY A C 1
ATOM 803 O O . GLY A 1 102 ? -8.620 3.796 16.902 1.00 96.69 102 GLY A O 1
ATOM 804 N N . THR A 1 103 ? -10.736 3.056 17.082 1.00 96.75 103 THR A N 1
ATOM 805 C CA . THR A 1 103 ? -10.700 2.074 15.991 1.00 96.75 103 THR A CA 1
ATOM 806 C C . THR A 1 103 ? -10.491 2.753 14.641 1.00 96.75 103 THR A C 1
ATOM 808 O O . THR A 1 103 ? -9.650 2.305 13.866 1.00 96.75 103 THR A O 1
ATOM 811 N N . THR A 1 104 ? -11.168 3.875 14.385 1.00 97.25 104 THR A N 1
ATOM 812 C CA . THR A 1 104 ? -10.946 4.711 13.199 1.00 97.25 104 THR A CA 1
ATOM 813 C C . THR A 1 104 ? -9.502 5.170 13.109 1.00 97.25 104 THR A C 1
ATOM 815 O O . THR A 1 104 ? -8.853 5.003 12.078 1.00 97.25 104 THR A O 1
ATOM 818 N N . ARG A 1 105 ? -8.961 5.730 14.197 1.00 96.56 105 ARG A N 1
ATOM 819 C CA . ARG A 1 105 ? -7.578 6.206 14.218 1.00 96.56 105 ARG A CA 1
ATOM 820 C C . ARG A 1 105 ? -6.593 5.068 13.962 1.00 96.56 105 ARG A C 1
ATOM 822 O O . ARG A 1 105 ? -5.664 5.256 13.182 1.00 96.56 105 ARG A O 1
ATOM 829 N N . LEU A 1 106 ? -6.798 3.907 14.587 1.00 97.12 106 LEU A N 1
ATOM 830 C CA . LEU A 1 106 ? -5.964 2.729 14.349 1.00 97.12 106 LEU A CA 1
ATOM 831 C C . LEU A 1 106 ? -6.033 2.285 12.884 1.00 97.12 106 LEU A C 1
ATOM 833 O O . LEU A 1 106 ? -4.988 2.105 12.271 1.00 97.12 106 LEU A O 1
ATOM 837 N N . TYR A 1 107 ? -7.236 2.172 12.314 1.00 97.50 107 TYR A N 1
ATOM 838 C CA . TYR A 1 107 ? -7.430 1.798 10.912 1.00 97.50 107 TYR A CA 1
ATOM 839 C C . TYR A 1 107 ? -6.669 2.734 9.973 1.00 97.50 107 TYR A C 1
ATOM 841 O O . TYR A 1 107 ? -5.886 2.265 9.152 1.00 97.50 107 TYR A O 1
ATOM 849 N N . LYS A 1 108 ? -6.833 4.054 10.149 1.00 96.44 108 LYS A N 1
ATOM 850 C CA . LYS A 1 108 ? -6.143 5.075 9.347 1.00 96.44 108 LYS A CA 1
ATOM 851 C C . LYS A 1 108 ? -4.628 4.923 9.417 1.00 96.44 108 LYS A C 1
ATOM 853 O O . LYS A 1 108 ? -3.964 5.008 8.389 1.00 96.44 108 LYS A O 1
ATOM 858 N N . ILE A 1 109 ? -4.083 4.697 10.612 1.00 95.81 109 ILE A N 1
ATOM 859 C CA . ILE A 1 109 ? -2.642 4.500 10.802 1.00 95.81 109 ILE A CA 1
ATOM 860 C C . ILE A 1 109 ? -2.195 3.231 10.078 1.00 95.81 109 ILE A C 1
ATOM 862 O O . ILE A 1 109 ? -1.345 3.320 9.201 1.00 95.81 109 ILE A O 1
ATOM 866 N N . LEU A 1 110 ? -2.797 2.080 10.387 1.00 97.75 110 LEU A N 1
ATOM 867 C CA . LEU A 1 110 ? -2.375 0.796 9.827 1.00 97.75 110 LEU A CA 1
ATOM 868 C C . LEU A 1 110 ? -2.448 0.798 8.299 1.00 97.75 110 LEU A C 1
ATOM 870 O O . LEU A 1 110 ? -1.462 0.488 7.643 1.00 97.75 110 LEU A O 1
ATOM 874 N N . ILE A 1 111 ? -3.574 1.218 7.718 1.00 97.50 111 ILE A N 1
ATOM 875 C CA . ILE A 1 111 ? -3.748 1.153 6.265 1.00 97.50 111 ILE A CA 1
ATOM 876 C C . ILE A 1 111 ? -2.792 2.089 5.512 1.00 97.50 111 ILE A C 1
ATOM 878 O O . ILE A 1 111 ? -2.262 1.715 4.467 1.00 97.50 111 ILE A O 1
ATOM 882 N N . THR A 1 112 ? -2.546 3.296 6.035 1.00 95.88 112 THR A N 1
ATOM 883 C CA . THR A 1 112 ? -1.723 4.299 5.338 1.00 95.88 112 THR A CA 1
ATOM 884 C C . THR A 1 112 ? -0.227 4.089 5.555 1.00 95.88 112 THR A C 1
ATOM 886 O O . THR A 1 112 ? 0.535 4.181 4.593 1.00 95.88 112 THR A O 1
ATOM 889 N N . GLU A 1 113 ? 0.197 3.754 6.777 1.00 96.19 113 GLU A N 1
ATOM 890 C CA . GLU A 1 113 ? 1.602 3.472 7.092 1.00 96.19 113 GLU A CA 1
ATOM 891 C C . GLU A 1 113 ? 2.075 2.192 6.395 1.00 96.19 113 GLU A C 1
ATOM 893 O O . GLU A 1 113 ? 3.141 2.200 5.780 1.00 96.19 113 GLU A O 1
ATOM 898 N N . SER A 1 114 ? 1.269 1.122 6.403 1.00 97.75 114 SER A N 1
ATOM 899 C CA . SER A 1 114 ? 1.612 -0.137 5.731 1.00 97.75 114 SER A CA 1
ATOM 900 C C . SER A 1 114 ? 1.726 0.028 4.220 1.00 97.75 114 SER A C 1
ATOM 902 O O . SER A 1 114 ? 2.741 -0.351 3.638 1.00 97.75 114 S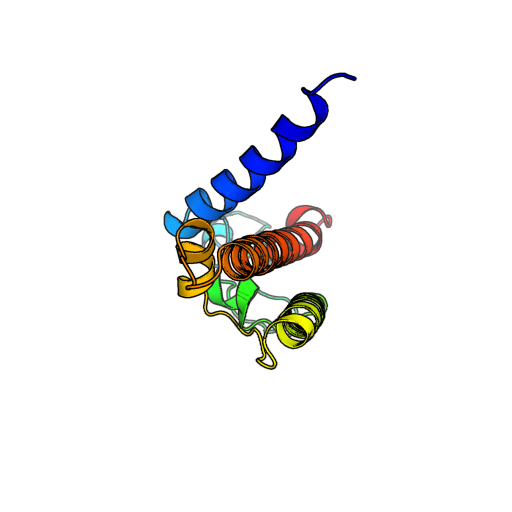ER A O 1
ATOM 904 N N . ALA A 1 115 ? 0.745 0.669 3.576 1.00 97.75 115 ALA A N 1
ATOM 905 C CA . ALA A 1 115 ? 0.800 0.903 2.135 1.00 97.75 115 ALA A CA 1
ATOM 906 C C . ALA A 1 115 ? 2.010 1.765 1.734 1.00 97.75 115 ALA A C 1
ATOM 908 O O . ALA A 1 115 ? 2.706 1.459 0.762 1.00 97.75 115 ALA A O 1
ATOM 909 N N . HIS A 1 116 ? 2.301 2.827 2.493 1.00 96.94 116 HIS A N 1
ATOM 910 C CA . HIS A 1 116 ? 3.461 3.664 2.210 1.00 96.94 116 HIS A CA 1
ATOM 911 C C . HIS A 1 116 ? 4.777 2.909 2.450 1.00 96.94 116 HIS A C 1
ATOM 913 O O . HIS A 1 116 ? 5.699 3.041 1.645 1.00 96.94 116 HIS A O 1
ATOM 919 N N . LEU A 1 117 ? 4.873 2.088 3.500 1.00 97.19 117 LEU A N 1
ATOM 920 C CA . LEU A 1 117 ? 6.047 1.254 3.755 1.00 97.19 117 LEU A CA 1
ATOM 921 C C . LEU A 1 117 ? 6.300 0.272 2.603 1.00 97.19 117 LEU A C 1
ATOM 923 O O . LEU A 1 117 ? 7.421 0.226 2.099 1.00 97.19 117 LEU A O 1
ATOM 927 N N . ILE A 1 118 ? 5.269 -0.428 2.123 1.00 97.81 118 ILE A N 1
ATOM 928 C CA . ILE A 1 118 ? 5.361 -1.334 0.965 1.00 97.81 118 ILE A CA 1
ATOM 929 C C . ILE A 1 118 ? 5.871 -0.585 -0.271 1.00 97.81 118 ILE A C 1
ATOM 931 O O . ILE A 1 118 ? 6.802 -1.037 -0.945 1.00 97.81 118 ILE A O 1
ATOM 935 N N . TRP A 1 119 ? 5.325 0.604 -0.540 1.00 97.12 119 TRP A N 1
ATOM 936 C CA . TRP A 1 119 ? 5.795 1.461 -1.629 1.00 97.12 119 TRP A CA 1
ATOM 937 C C . TRP A 1 119 ? 7.276 1.839 -1.485 1.00 97.12 119 TRP A C 1
ATOM 939 O O . TRP A 1 119 ? 8.029 1.796 -2.464 1.00 97.12 119 TRP A O 1
ATOM 949 N N . ARG A 1 120 ? 7.733 2.185 -0.274 1.00 95.75 120 ARG A N 1
ATOM 950 C CA . ARG A 1 120 ? 9.150 2.496 -0.047 1.00 95.75 120 ARG A CA 1
ATOM 951 C C . ARG A 1 120 ? 10.047 1.284 -0.260 1.00 95.75 120 ARG A C 1
ATOM 953 O O . ARG A 1 120 ? 11.049 1.429 -0.949 1.00 95.75 120 ARG A O 1
ATOM 960 N N . LEU A 1 121 ? 9.670 0.115 0.259 1.00 95.94 121 LEU A N 1
ATOM 961 C CA . LEU A 1 121 ? 10.421 -1.129 0.065 1.00 95.94 121 LEU A CA 1
ATOM 962 C C . LEU A 1 121 ? 10.556 -1.463 -1.426 1.00 95.94 121 LEU A C 1
ATOM 964 O O . LEU A 1 121 ? 11.633 -1.823 -1.900 1.00 95.94 121 LEU A O 1
ATOM 968 N N . ARG A 1 122 ? 9.487 -1.272 -2.209 1.00 95.06 122 ARG A N 1
ATOM 969 C CA . ARG A 1 122 ? 9.556 -1.387 -3.671 1.00 95.06 122 ARG A CA 1
ATOM 970 C C . ARG A 1 122 ? 10.556 -0.398 -4.270 1.00 95.06 122 ARG A C 1
ATOM 972 O O . ARG A 1 122 ? 11.350 -0.790 -5.120 1.00 95.06 122 ARG A O 1
ATOM 979 N N . ASN A 1 123 ? 10.540 0.867 -3.857 1.00 94.69 123 ASN A N 1
ATOM 980 C CA . ASN A 1 123 ? 11.454 1.873 -4.405 1.00 94.69 123 ASN A CA 1
ATOM 981 C C . ASN A 1 123 ? 12.916 1.634 -4.024 1.00 94.69 123 ASN A C 1
ATOM 983 O O . ASN A 1 123 ? 13.793 1.877 -4.849 1.00 94.69 123 ASN A O 1
ATOM 987 N N . GLU A 1 124 ? 13.187 1.143 -2.819 1.00 93.94 124 GLU A N 1
ATOM 988 C CA . GLU A 1 124 ? 14.531 0.722 -2.415 1.00 93.94 124 GLU A CA 1
ATOM 989 C C . GLU A 1 124 ? 15.065 -0.352 -3.376 1.00 93.94 124 GLU A C 1
ATOM 991 O O . GLU A 1 124 ? 16.169 -0.212 -3.896 1.00 93.94 124 GLU A O 1
ATOM 996 N N . ARG A 1 125 ? 14.237 -1.345 -3.728 1.00 91.75 125 ARG A N 1
ATOM 997 C CA . ARG A 1 125 ? 14.608 -2.411 -4.677 1.00 91.75 125 ARG A CA 1
ATOM 998 C C . ARG A 1 125 ? 14.743 -1.962 -6.130 1.00 91.75 125 ARG A C 1
ATOM 1000 O O . ARG A 1 125 ? 15.641 -2.410 -6.829 1.00 91.75 125 ARG A O 1
ATOM 1007 N N . VAL A 1 126 ? 13.810 -1.152 -6.627 1.00 91.81 126 VAL A N 1
ATOM 1008 C CA . VAL A 1 126 ? 13.701 -0.874 -8.073 1.00 91.81 126 VAL A CA 1
ATOM 1009 C C . VAL A 1 126 ? 14.446 0.399 -8.481 1.00 91.81 126 VAL A C 1
ATOM 1011 O O . VAL A 1 126 ? 14.920 0.516 -9.612 1.00 91.81 126 VAL A O 1
ATOM 1014 N N . ILE A 1 127 ? 14.528 1.382 -7.581 1.00 89.50 127 ILE A N 1
ATOM 1015 C CA . ILE A 1 127 ? 15.029 2.726 -7.896 1.00 89.50 127 ILE A CA 1
ATOM 1016 C C . ILE A 1 127 ? 16.414 2.971 -7.302 1.00 89.50 127 ILE A C 1
ATOM 1018 O O . ILE A 1 127 ? 17.241 3.586 -7.972 1.00 89.50 127 ILE A O 1
ATOM 1022 N N . GLN A 1 128 ? 16.663 2.530 -6.064 1.00 81.94 128 GLN A N 1
ATOM 1023 C CA . GLN A 1 128 ? 17.935 2.795 -5.380 1.00 81.94 128 GLN A CA 1
ATOM 1024 C C . GLN A 1 128 ? 19.016 1.758 -5.693 1.00 81.94 128 GLN A C 1
ATOM 1026 O O . GLN A 1 128 ? 20.199 2.085 -5.621 1.00 81.94 128 GLN A O 1
ATOM 1031 N N . THR A 1 129 ? 18.642 0.532 -6.065 1.00 74.00 129 THR A N 1
ATOM 1032 C CA . THR A 1 129 ? 19.608 -0.458 -6.547 1.00 74.00 129 THR A CA 1
ATOM 1033 C C . THR A 1 129 ? 20.187 -0.002 -7.897 1.00 74.00 129 THR A C 1
ATOM 1035 O O . THR A 1 129 ? 19.412 0.285 -8.817 1.00 74.00 129 THR A O 1
ATOM 1038 N N . PRO A 1 130 ? 21.526 0.107 -8.032 1.00 60.31 130 PRO A N 1
ATOM 1039 C CA . PRO A 1 130 ? 22.155 0.394 -9.314 1.00 60.31 130 PRO A CA 1
ATOM 1040 C C . PRO A 1 130 ? 21.762 -0.685 -10.322 1.00 60.31 130 PRO A C 1
ATOM 1042 O O . PRO A 1 130 ? 21.763 -1.869 -9.985 1.00 60.31 130 PRO A O 1
ATOM 1045 N N . VAL A 1 131 ? 21.402 -0.256 -11.530 1.00 57.56 131 VAL A N 1
ATOM 1046 C CA . VAL A 1 131 ? 21.189 -1.156 -12.669 1.00 57.56 131 VAL A CA 1
ATOM 1047 C C . VAL A 1 131 ? 22.518 -1.341 -13.381 1.00 57.56 131 VAL A C 1
ATOM 1049 O O . VAL A 1 131 ? 23.181 -0.299 -13.590 1.00 57.56 131 VAL A O 1
#

Organism: NCBI:txid1745969

pLDDT: mean 90.12, std 14.86, range [33.19, 98.56]

Radius of gyration: 16.2 Å; chains: 1; bounding box: 40×34×48 Å

Foldseek 3Di:
DDPPPPPPPVVVLVVVLVCLVVVVDCEAPNQVPPPPQNVLQADPQPRHGDDLQCQAANDPPPLNVVLQVVLQVVLCVVPVGGDRDGSVCLSCLCVDDDPDPVNSVSSSCSSRVSSVRSVVVSCCVRPVDDD